Protein AF-A0A0H5Q2N1-F1 (afdb_monomer_lite)

pLDDT: mean 84.72, std 14.37, range [30.66, 96.88]

Structure (mmCIF, N/CA/C/O backbone):
data_AF-A0A0H5Q2N1-F1
#
_entry.id   AF-A0A0H5Q2N1-F1
#
loop_
_atom_site.group_PDB
_atom_site.id
_atom_site.type_symbol
_atom_site.label_atom_id
_atom_site.label_alt_id
_atom_site.label_comp_id
_atom_site.label_asym_id
_atom_site.label_entity_id
_atom_site.label_seq_id
_atom_site.pdbx_PDB_ins_code
_atom_site.Cartn_x
_atom_site.Cartn_y
_atom_site.Cartn_z
_atom_site.occupancy
_atom_site.B_iso_or_equiv
_atom_site.auth_seq_id
_atom_site.auth_comp_id
_atom_site.auth_asym_id
_atom_site.auth_atom_id
_atom_site.pdbx_PDB_model_num
ATOM 1 N N . MET A 1 1 ? 3.815 -23.050 9.221 1.00 37.47 1 MET A N 1
ATOM 2 C CA . MET A 1 1 ? 3.534 -21.623 9.466 1.00 37.47 1 MET A CA 1
ATOM 3 C C . MET A 1 1 ? 2.837 -21.105 8.228 1.00 37.47 1 MET A C 1
ATOM 5 O O . MET A 1 1 ? 3.449 -21.146 7.170 1.00 37.47 1 MET A O 1
ATOM 9 N N . ALA A 1 2 ? 1.553 -20.760 8.312 1.00 30.66 2 ALA A N 1
ATOM 10 C CA . ALA A 1 2 ? 0.895 -20.086 7.201 1.00 30.66 2 ALA A CA 1
ATOM 11 C C . ALA A 1 2 ? 1.467 -18.669 7.162 1.00 30.66 2 ALA A C 1
ATOM 13 O O . ALA A 1 2 ? 1.279 -17.907 8.106 1.00 30.66 2 ALA A O 1
ATOM 14 N N . VAL A 1 3 ? 2.239 -18.358 6.124 1.00 46.25 3 VAL A N 1
ATOM 15 C CA . VAL A 1 3 ? 2.430 -16.964 5.734 1.00 46.25 3 VAL A CA 1
ATOM 16 C C . VAL A 1 3 ? 1.021 -16.512 5.377 1.00 46.25 3 VAL A C 1
ATOM 18 O O . VAL A 1 3 ? 0.396 -17.126 4.510 1.00 46.25 3 VAL A O 1
ATOM 21 N N . SER A 1 4 ? 0.452 -15.581 6.137 1.00 47.22 4 SER A N 1
ATOM 22 C CA . SER A 1 4 ? -0.820 -14.965 5.779 1.00 47.22 4 SER A CA 1
ATOM 23 C C . SER A 1 4 ? -0.587 -14.324 4.418 1.00 47.22 4 SER A C 1
ATOM 25 O O . SER A 1 4 ? 0.076 -13.296 4.331 1.00 47.22 4 SER A O 1
ATOM 27 N N . ASN A 1 5 ? -0.993 -15.005 3.348 1.00 45.81 5 ASN A N 1
ATOM 28 C CA . ASN A 1 5 ? -0.894 -14.478 2.000 1.00 45.81 5 ASN A CA 1
ATOM 29 C C . ASN A 1 5 ? -1.916 -13.351 1.925 1.00 45.81 5 ASN A C 1
ATOM 31 O O . ASN A 1 5 ? -3.042 -13.599 1.506 1.00 45.81 5 ASN A O 1
ATOM 35 N N . THR A 1 6 ? -1.550 -12.153 2.377 1.00 56.78 6 THR A N 1
ATOM 36 C CA . THR A 1 6 ? -2.289 -10.950 2.019 1.00 56.78 6 THR A CA 1
ATOM 37 C C . THR A 1 6 ? -2.240 -10.900 0.504 1.00 56.78 6 THR A C 1
ATOM 39 O O . THR A 1 6 ? -1.183 -10.669 -0.089 1.00 56.78 6 THR A O 1
ATOM 42 N N . ASN A 1 7 ? -3.346 -11.259 -0.137 1.00 77.56 7 ASN A N 1
ATOM 43 C CA . ASN A 1 7 ? -3.430 -11.182 -1.582 1.00 77.56 7 ASN A CA 1
ATOM 44 C C . ASN A 1 7 ? -3.367 -9.694 -1.931 1.00 77.56 7 ASN A C 1
ATOM 46 O O . ASN A 1 7 ? -4.006 -8.886 -1.267 1.00 77.56 7 ASN A O 1
ATOM 50 N N . LEU A 1 8 ? -2.593 -9.310 -2.944 1.00 83.31 8 LEU A N 1
ATOM 51 C CA . LEU A 1 8 ? -2.428 -7.907 -3.330 1.00 83.31 8 LEU A CA 1
ATOM 52 C C . LEU A 1 8 ? -3.782 -7.191 -3.517 1.00 83.31 8 LEU A C 1
ATOM 54 O O . LEU A 1 8 ? -3.934 -6.030 -3.155 1.00 83.31 8 LEU A O 1
ATOM 58 N N . LEU A 1 9 ? -4.791 -7.918 -4.003 1.00 87.38 9 LEU A N 1
ATOM 59 C CA . LEU A 1 9 ? -6.157 -7.415 -4.159 1.00 87.38 9 LEU A CA 1
ATOM 60 C C . LEU A 1 9 ? -6.892 -7.158 -2.834 1.00 87.38 9 LEU A C 1
ATOM 62 O O . LEU A 1 9 ? -7.804 -6.341 -2.803 1.00 87.38 9 LEU A O 1
ATOM 66 N N . GLU A 1 10 ? -6.514 -7.822 -1.742 1.00 86.94 10 GLU A N 1
ATOM 67 C CA . GLU A 1 10 ? -7.078 -7.575 -0.407 1.00 86.94 10 GLU A CA 1
ATOM 68 C C . GLU A 1 10 ? -6.603 -6.247 0.188 1.00 86.94 10 GLU A C 1
ATOM 70 O O . GLU A 1 10 ? -7.155 -5.812 1.195 1.00 86.94 10 GLU A O 1
ATOM 75 N N . LEU A 1 11 ? -5.592 -5.602 -0.406 1.00 89.25 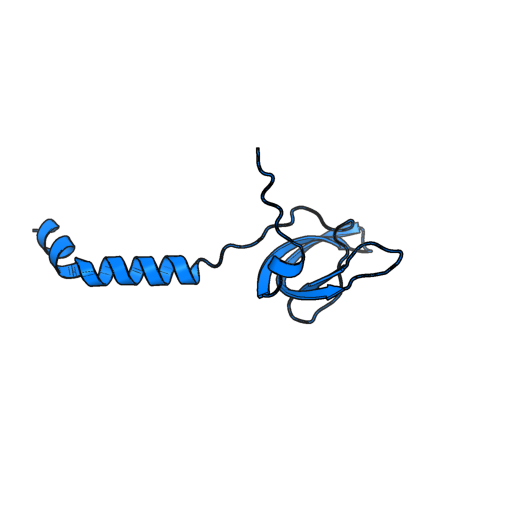11 LEU A N 1
ATOM 76 C CA . LEU A 1 11 ? -5.137 -4.281 0.021 1.00 89.25 11 LEU A CA 1
ATOM 77 C C . LEU A 1 11 ? -6.022 -3.144 -0.498 1.00 89.25 11 LEU A C 1
ATOM 79 O O . LEU A 1 11 ? -5.962 -2.051 0.056 1.00 89.25 11 LEU A O 1
ATOM 83 N N . LEU A 1 12 ? -6.844 -3.387 -1.524 1.00 91.75 12 LEU A N 1
ATOM 84 C CA . LEU A 1 12 ? -7.755 -2.376 -2.061 1.00 91.75 12 LEU A CA 1
ATOM 85 C C . LEU A 1 12 ? -8.712 -1.874 -0.971 1.00 91.75 12 LEU A C 1
ATOM 87 O O . LEU A 1 12 ? -9.342 -2.669 -0.271 1.00 91.75 12 LEU A O 1
ATOM 91 N N . GLY A 1 13 ? -8.813 -0.553 -0.838 1.00 90.38 13 GLY A N 1
ATOM 92 C CA . GLY A 1 13 ? -9.624 0.123 0.175 1.00 90.38 13 GLY A CA 1
ATOM 93 C C . GLY A 1 13 ? -9.029 0.098 1.586 1.00 90.38 13 GLY A C 1
ATOM 94 O O . GLY A 1 13 ? -9.687 0.528 2.530 1.00 90.38 13 GLY A O 1
ATOM 95 N N . LYS A 1 14 ? -7.812 -0.429 1.777 1.00 90.69 14 LYS A N 1
ATOM 96 C CA . LYS A 1 14 ? -7.118 -0.345 3.066 1.00 90.69 14 LYS A CA 1
ATOM 97 C C . LYS A 1 14 ? -6.306 0.937 3.148 1.00 90.69 14 LYS A C 1
ATOM 99 O O . LYS A 1 14 ? -5.657 1.332 2.180 1.00 90.69 14 LYS A O 1
ATOM 104 N N . GLN A 1 15 ? -6.269 1.513 4.345 1.00 93.25 15 GLN A N 1
ATOM 105 C CA . GLN A 1 15 ? -5.306 2.548 4.677 1.00 93.25 15 GLN A CA 1
ATOM 106 C C . GLN A 1 15 ? -3.911 1.917 4.771 1.00 93.25 15 GLN A C 1
ATOM 108 O O . GLN A 1 15 ? -3.722 0.895 5.437 1.00 93.25 15 GLN A O 1
ATOM 113 N N . VAL A 1 16 ? -2.931 2.504 4.094 1.00 93.56 16 VAL A N 1
ATOM 114 C CA . VAL A 1 16 ? -1.549 2.016 4.068 1.00 93.56 16 VAL A CA 1
ATOM 115 C C . VAL A 1 16 ? -0.575 3.160 4.304 1.00 93.56 16 VAL A C 1
ATOM 117 O O . VAL A 1 16 ? -0.880 4.309 3.993 1.00 93.56 16 VAL A O 1
ATOM 120 N N . SER A 1 17 ? 0.610 2.840 4.813 1.00 94.88 17 SER A N 1
ATOM 121 C CA . SER A 1 17 ? 1.748 3.753 4.867 1.00 94.88 17 SER A CA 1
ATOM 122 C C . SER A 1 17 ? 3.005 3.090 4.317 1.00 94.88 17 SER A C 1
ATOM 124 O O . SER A 1 17 ? 3.177 1.873 4.412 1.00 94.88 17 SER A O 1
ATOM 126 N N . PHE A 1 18 ? 3.866 3.881 3.685 1.00 96.25 18 PHE A N 1
ATOM 127 C CA . PHE A 1 18 ? 5.108 3.406 3.084 1.00 96.25 18 PHE A CA 1
ATOM 128 C C . PHE A 1 18 ? 6.114 4.541 2.885 1.00 96.25 18 PHE A C 1
ATOM 130 O O . PHE A 1 18 ? 5.755 5.715 2.774 1.00 96.25 18 PHE A O 1
ATOM 137 N N . SER A 1 19 ? 7.383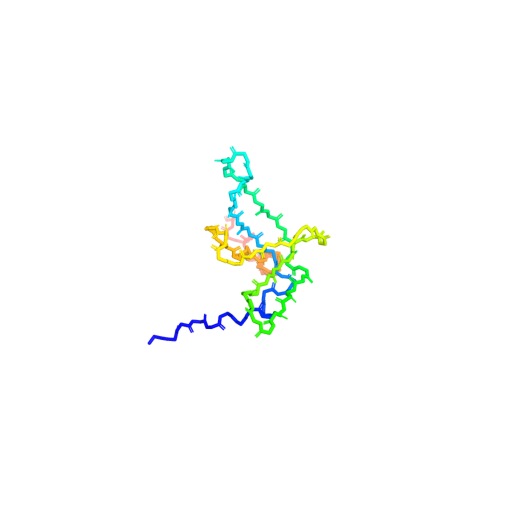 4.160 2.788 1.00 96.88 19 SER A N 1
ATOM 138 C CA . SER A 1 19 ? 8.506 5.044 2.488 1.00 96.88 19 SER A CA 1
ATOM 139 C C . SER A 1 19 ? 8.966 4.845 1.044 1.00 96.88 19 SER A C 1
ATOM 141 O O . SER A 1 19 ? 9.050 3.710 0.579 1.00 96.88 19 SER A O 1
ATOM 143 N N . TRP A 1 20 ? 9.327 5.915 0.338 1.00 95.06 20 TRP A N 1
ATOM 144 C CA . TRP A 1 20 ? 9.871 5.851 -1.026 1.00 95.06 20 TRP A CA 1
ATOM 145 C C . TRP A 1 20 ? 11.027 6.836 -1.213 1.00 95.06 20 TRP A C 1
ATOM 147 O O . TRP A 1 20 ? 11.124 7.846 -0.515 1.00 95.06 20 TRP A O 1
ATOM 157 N N . LEU A 1 21 ? 11.945 6.520 -2.129 1.00 95.44 21 LEU A N 1
ATOM 158 C CA . LEU A 1 21 ? 13.105 7.362 -2.421 1.00 95.44 21 LEU A CA 1
ATOM 159 C C . LEU A 1 21 ? 12.775 8.333 -3.557 1.00 95.44 21 LEU A C 1
ATOM 161 O O . LEU A 1 21 ? 12.539 7.916 -4.689 1.00 95.44 21 LEU A O 1
ATOM 165 N N . GLY A 1 22 ? 12.789 9.630 -3.263 1.00 91.31 22 GLY A N 1
ATOM 166 C CA . GLY A 1 22 ? 12.630 10.668 -4.269 1.00 91.31 22 GLY A CA 1
ATOM 167 C C . GLY A 1 22 ? 13.814 10.744 -5.225 1.00 91.31 22 GLY A C 1
ATOM 168 O O . GLY A 1 22 ? 14.934 10.335 -4.916 1.00 91.31 22 GLY A O 1
ATOM 169 N N . ALA A 1 23 ? 13.581 11.330 -6.400 1.00 90.50 23 ALA A N 1
ATOM 170 C CA . ALA A 1 23 ? 14.627 11.556 -7.401 1.00 90.50 23 ALA A CA 1
ATOM 171 C C . ALA A 1 23 ? 15.757 12.484 -6.904 1.00 90.50 23 ALA A C 1
ATOM 173 O O . ALA A 1 23 ? 16.846 12.505 -7.476 1.00 90.50 23 ALA A O 1
ATOM 174 N N . ASP A 1 24 ? 15.507 13.247 -5.841 1.00 94.06 24 ASP A N 1
ATOM 175 C CA . ASP A 1 24 ? 16.482 14.076 -5.135 1.00 94.06 24 ASP A CA 1
ATOM 176 C C . ASP A 1 24 ? 17.333 13.292 -4.113 1.00 94.06 24 ASP A C 1
ATOM 178 O O . ASP A 1 24 ? 18.239 13.857 -3.499 1.00 94.06 24 ASP A O 1
ATOM 182 N N . GLY A 1 25 ? 17.076 11.990 -3.954 1.00 93.12 25 GLY A N 1
ATOM 183 C CA . GLY A 1 25 ? 17.755 11.112 -3.006 1.00 93.12 25 GLY A CA 1
ATOM 184 C C . GLY A 1 25 ? 17.228 11.216 -1.574 1.00 93.12 25 GLY A C 1
ATOM 185 O O . GLY A 1 25 ? 17.846 10.653 -0.669 1.00 93.12 25 GLY A O 1
ATOM 186 N N . VAL A 1 26 ? 16.117 11.923 -1.348 1.00 95.75 26 VAL A N 1
ATOM 187 C CA . VAL A 1 26 ? 15.478 12.041 -0.034 1.00 95.75 26 VAL A CA 1
ATOM 188 C C . VAL A 1 26 ? 14.402 10.971 0.115 1.00 95.75 26 VAL A C 1
ATOM 190 O O . VAL A 1 26 ? 13.624 10.716 -0.799 1.00 95.75 26 VAL A O 1
ATOM 193 N N . THR A 1 27 ? 14.348 10.325 1.279 1.00 96.06 27 THR A N 1
ATOM 194 C CA . THR A 1 27 ? 13.266 9.390 1.604 1.00 96.06 27 THR A CA 1
ATOM 195 C C . THR A 1 27 ? 12.039 10.153 2.088 1.00 96.06 27 THR A C 1
ATOM 197 O O . THR A 1 27 ? 12.110 10.906 3.062 1.00 96.06 27 THR A O 1
ATOM 200 N N . TYR A 1 28 ? 10.911 9.917 1.431 1.00 95.00 28 TYR A N 1
ATOM 201 C CA . TYR A 1 28 ? 9.607 10.459 1.782 1.00 95.00 28 TYR A CA 1
ATOM 202 C C . TYR A 1 28 ? 8.731 9.378 2.393 1.00 95.00 28 TYR A C 1
ATOM 204 O O . TYR A 1 28 ? 8.874 8.204 2.067 1.00 95.00 28 TYR A O 1
ATOM 212 N N . ASN A 1 29 ? 7.818 9.796 3.266 1.00 96.06 29 ASN A N 1
ATOM 213 C CA . ASN A 1 29 ? 6.776 8.939 3.815 1.00 96.06 29 ASN A CA 1
ATOM 214 C C . ASN A 1 29 ? 5.442 9.340 3.190 1.00 96.06 29 ASN A C 1
ATOM 216 O O . ASN A 1 29 ? 5.114 10.528 3.146 1.00 96.06 29 ASN A O 1
ATOM 220 N N . SER A 1 30 ? 4.686 8.345 2.750 1.00 94.94 30 SER A N 1
ATOM 221 C CA . SER A 1 30 ? 3.351 8.498 2.190 1.00 94.94 30 SER A CA 1
ATOM 222 C C . SER A 1 30 ? 2.374 7.610 2.947 1.00 94.94 30 SER A C 1
ATOM 224 O O . SER A 1 30 ? 2.705 6.500 3.359 1.00 94.94 30 SER A O 1
ATOM 226 N N . GLU A 1 31 ? 1.163 8.117 3.133 1.00 94.88 31 GLU A N 1
ATOM 227 C CA . GLU A 1 31 ? 0.048 7.419 3.759 1.00 94.88 31 GLU A CA 1
ATOM 228 C C . GLU A 1 31 ? -1.218 7.762 2.975 1.00 94.88 31 GLU A C 1
ATOM 230 O O . GLU A 1 31 ? -1.377 8.912 2.568 1.00 94.88 31 GLU A O 1
ATOM 235 N N . GLY A 1 32 ? -2.086 6.779 2.751 1.00 94.31 32 GLY A N 1
ATOM 236 C CA . GLY A 1 32 ? -3.326 6.967 1.997 1.00 94.31 32 GLY A CA 1
ATOM 237 C C . GLY A 1 32 ? -4.129 5.674 1.860 1.00 94.31 32 GLY A C 1
ATOM 238 O O . GLY A 1 32 ? -3.669 4.599 2.258 1.00 94.31 32 GLY A O 1
ATOM 239 N N . GLU A 1 33 ? -5.336 5.768 1.307 1.00 95.19 33 GLU A N 1
ATOM 240 C CA . GLU A 1 33 ? -6.141 4.598 0.960 1.00 95.19 33 GLU A CA 1
ATOM 241 C C . GLU A 1 33 ? -5.633 4.007 -0.356 1.00 95.19 33 GLU A C 1
ATOM 243 O O . GLU A 1 33 ? -5.523 4.711 -1.360 1.00 95.19 33 GLU A O 1
ATOM 248 N N . LEU A 1 34 ? -5.338 2.705 -0.390 1.00 94.56 34 LEU A N 1
ATOM 249 C CA . LEU A 1 34 ? -4.930 2.040 -1.625 1.00 94.56 34 LEU A CA 1
ATOM 250 C C . LEU A 1 34 ? -6.139 1.889 -2.557 1.00 94.56 34 LEU A C 1
ATOM 252 O O . LEU A 1 34 ? -6.992 1.019 -2.376 1.00 94.56 34 LEU A O 1
ATOM 256 N N . THR A 1 35 ? -6.189 2.733 -3.583 1.00 95.69 35 THR A N 1
ATOM 257 C CA . THR A 1 35 ? -7.346 2.877 -4.484 1.00 95.69 35 THR A CA 1
ATOM 258 C C . THR A 1 35 ? -7.212 2.049 -5.756 1.00 95.69 35 THR A C 1
ATOM 260 O O . THR A 1 35 ? -8.216 1.668 -6.356 1.00 95.69 35 THR A O 1
ATOM 263 N N . SER A 1 36 ? -5.982 1.755 -6.187 1.00 94.44 36 SER A N 1
ATOM 264 C CA . SER A 1 36 ? -5.719 1.059 -7.449 1.00 94.44 36 SER A CA 1
ATOM 265 C C . SER A 1 36 ? -4.546 0.094 -7.346 1.00 94.44 36 SER A C 1
ATOM 267 O O . SER A 1 36 ? -3.558 0.376 -6.674 1.00 94.44 36 SER A O 1
ATOM 269 N N . VAL A 1 37 ? -4.644 -1.018 -8.080 1.00 93.44 37 VAL A N 1
ATOM 270 C CA . VAL A 1 37 ? -3.555 -1.973 -8.327 1.00 93.44 37 VAL A CA 1
ATOM 271 C C . VAL A 1 37 ? -3.458 -2.211 -9.830 1.00 93.44 37 VAL A C 1
ATOM 273 O O . VAL A 1 37 ? -4.456 -2.544 -10.472 1.00 93.44 37 VAL A O 1
ATOM 276 N N . VAL A 1 38 ? -2.257 -2.082 -10.390 1.00 92.50 38 VAL A N 1
ATOM 277 C CA . VAL A 1 38 ? -1.979 -2.300 -11.812 1.00 92.50 38 VAL A CA 1
ATOM 278 C C . VAL A 1 38 ? -1.130 -3.553 -11.979 1.00 92.50 38 VAL A C 1
ATOM 280 O O . VAL A 1 38 ? -0.040 -3.671 -11.417 1.00 92.50 38 VAL A O 1
ATOM 283 N N . PHE A 1 39 ? -1.631 -4.490 -12.785 1.00 90.88 39 PHE A N 1
ATOM 284 C CA . PHE A 1 39 ? -0.908 -5.700 -13.162 1.00 90.88 39 PHE A CA 1
ATOM 285 C C . PHE A 1 39 ? -0.324 -5.546 -14.559 1.00 90.88 39 PHE A C 1
ATOM 287 O O . PHE A 1 39 ? -1.052 -5.412 -15.545 1.00 90.88 39 PHE A O 1
ATOM 294 N N . HIS A 1 40 ? 0.996 -5.641 -14.647 1.00 88.38 40 HIS A N 1
ATOM 295 C CA . HIS A 1 40 ? 1.716 -5.646 -15.912 1.00 88.38 40 HIS A CA 1
ATOM 296 C C . HIS A 1 40 ? 2.039 -7.082 -16.334 1.00 88.38 40 HIS A C 1
ATOM 298 O O . HIS A 1 40 ? 2.368 -7.927 -15.508 1.00 88.38 40 HIS A O 1
ATOM 304 N N . LEU A 1 41 ? 1.987 -7.378 -17.637 1.00 89.38 41 LEU A N 1
ATOM 305 C CA . LEU A 1 41 ? 2.291 -8.726 -18.152 1.00 89.38 41 LEU A CA 1
ATOM 306 C C . LEU A 1 41 ? 3.783 -9.093 -18.055 1.00 89.38 41 LEU A C 1
ATOM 308 O O . LEU A 1 41 ? 4.136 -10.272 -18.081 1.00 89.38 41 LEU A O 1
ATOM 312 N N . HIS A 1 42 ? 4.654 -8.084 -17.990 1.00 90.81 42 HIS A N 1
ATOM 313 C CA . HIS A 1 42 ? 6.110 -8.237 -18.080 1.00 90.81 42 HIS A CA 1
ATOM 314 C C . HIS A 1 42 ? 6.884 -7.376 -17.068 1.00 90.81 42 HIS A C 1
ATOM 316 O O . HIS A 1 42 ? 8.101 -7.265 -17.184 1.00 90.81 42 HIS A O 1
ATOM 322 N N . ALA A 1 43 ? 6.200 -6.759 -16.104 1.00 86.69 43 ALA A N 1
ATOM 323 C CA . ALA A 1 43 ? 6.803 -5.902 -15.084 1.00 86.69 43 ALA A CA 1
ATOM 324 C C . ALA A 1 43 ? 6.161 -6.163 -13.715 1.00 86.69 43 ALA A C 1
ATOM 326 O O . ALA A 1 43 ? 5.184 -6.912 -13.615 1.00 86.69 43 ALA A O 1
ATOM 327 N N . THR A 1 44 ? 6.734 -5.581 -12.663 1.00 88.94 44 THR A N 1
ATOM 328 C CA . THR A 1 44 ? 6.203 -5.710 -11.305 1.00 88.94 44 THR A CA 1
ATOM 329 C C . THR A 1 44 ? 4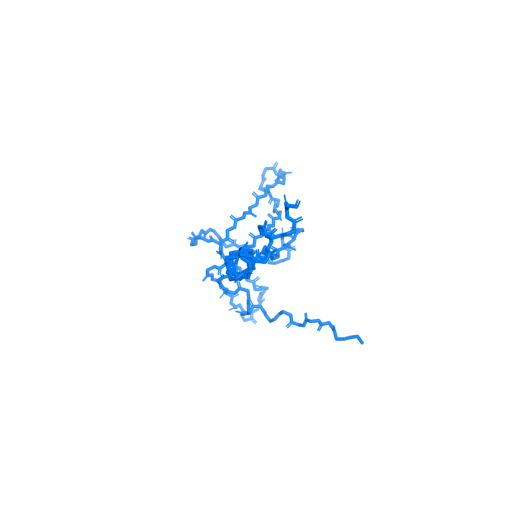.929 -4.899 -11.133 1.00 88.94 44 THR A C 1
ATOM 331 O O . THR A 1 44 ? 4.647 -3.990 -11.907 1.00 88.94 44 THR A O 1
ATOM 334 N N . SER A 1 45 ? 4.086 -5.321 -10.192 1.00 91.56 45 SER A N 1
ATOM 335 C CA . SER A 1 45 ? 2.803 -4.658 -9.962 1.00 91.56 45 SER A CA 1
ATOM 336 C C . SER A 1 45 ? 3.015 -3.300 -9.305 1.00 91.56 45 SER A C 1
ATOM 338 O O . SER A 1 45 ? 3.940 -3.123 -8.512 1.00 91.56 45 SER A O 1
ATOM 340 N N . GLU A 1 46 ? 2.122 -2.373 -9.611 1.00 94.75 46 GLU A N 1
ATOM 341 C CA . GLU A 1 46 ? 2.121 -1.027 -9.046 1.00 94.75 46 GLU A CA 1
ATOM 342 C C . GLU A 1 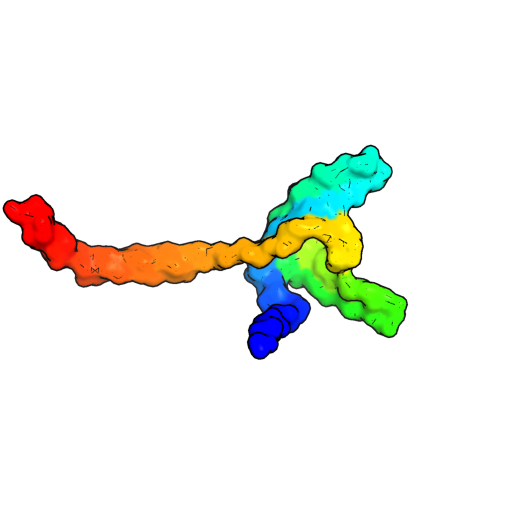46 ? 0.805 -0.779 -8.314 1.00 94.75 46 GLU A C 1
ATOM 344 O O . GLU A 1 46 ? -0.199 -1.457 -8.556 1.00 94.75 46 GLU A O 1
ATOM 349 N N . PHE A 1 47 ? 0.800 0.206 -7.428 1.00 95.06 47 PHE A N 1
ATOM 350 C CA . PHE A 1 47 ? -0.395 0.650 -6.726 1.00 95.06 47 PHE A CA 1
ATOM 351 C C . PHE A 1 47 ? -0.432 2.172 -6.626 1.00 95.06 47 PHE A C 1
ATOM 353 O O . PHE A 1 47 ? 0.599 2.827 -6.743 1.00 95.06 47 PHE A O 1
ATOM 360 N N . ALA A 1 48 ? -1.619 2.726 -6.403 1.00 96.25 48 ALA A N 1
ATOM 361 C CA . ALA A 1 48 ? -1.800 4.146 -6.121 1.00 96.25 48 ALA A CA 1
ATOM 362 C C . ALA A 1 48 ? -2.583 4.326 -4.821 1.00 96.25 48 ALA A C 1
ATOM 364 O O . ALA A 1 48 ? -3.457 3.514 -4.490 1.00 96.25 48 ALA A O 1
ATOM 365 N N . VAL A 1 49 ? -2.275 5.408 -4.109 1.00 95.88 49 VAL A N 1
ATOM 366 C CA . VAL A 1 49 ? -3.023 5.849 -2.930 1.00 95.88 49 VAL A CA 1
ATOM 367 C C . VAL A 1 49 ? -3.773 7.139 -3.228 1.00 95.88 49 VAL A C 1
ATOM 369 O O . VAL A 1 49 ? -3.246 7.983 -3.946 1.00 95.88 49 VAL A O 1
ATOM 372 N N . ASP A 1 50 ? -4.998 7.271 -2.716 1.00 94.31 50 ASP A N 1
ATOM 373 C CA . ASP A 1 50 ? -5.835 8.479 -2.837 1.00 94.31 50 ASP A CA 1
ATOM 374 C C . ASP A 1 50 ? -5.950 9.043 -4.276 1.00 94.31 50 ASP A C 1
ATOM 376 O O . ASP A 1 50 ? -5.940 10.255 -4.481 1.00 94.31 50 ASP A O 1
ATOM 380 N N . GLU A 1 51 ? -6.025 8.166 -5.290 1.00 88.75 51 GLU A N 1
ATOM 381 C CA . GLU A 1 51 ? -6.023 8.522 -6.726 1.00 88.75 51 GLU A CA 1
ATOM 382 C C . GLU A 1 51 ? -4.780 9.313 -7.203 1.00 88.75 51 GLU A C 1
ATOM 384 O O . GLU A 1 51 ? -4.822 10.007 -8.221 1.00 88.75 51 GLU A O 1
ATOM 389 N N . GLY A 1 52 ? -3.669 9.212 -6.470 1.00 90.19 52 GLY A N 1
ATOM 390 C CA . GLY A 1 52 ? -2.402 9.876 -6.763 1.00 90.19 52 GLY A CA 1
ATOM 391 C C . GLY A 1 52 ? -1.489 9.120 -7.734 1.00 90.19 52 GLY A C 1
ATOM 392 O O . GLY A 1 52 ? -1.931 8.365 -8.602 1.00 90.19 52 GLY A O 1
ATOM 393 N N . ASP A 1 53 ? -0.183 9.352 -7.577 1.00 92.19 53 ASP A N 1
ATOM 394 C CA . ASP A 1 53 ? 0.860 8.714 -8.381 1.00 92.19 53 ASP A CA 1
ATOM 395 C C . ASP A 1 53 ? 0.962 7.202 -8.111 1.00 92.19 53 ASP A C 1
ATOM 397 O O . ASP A 1 53 ? 0.566 6.698 -7.054 1.00 92.19 53 ASP A O 1
ATOM 401 N N . TYR A 1 54 ? 1.518 6.480 -9.087 1.00 94.19 54 TYR A N 1
ATOM 402 C CA . TYR A 1 54 ? 1.755 5.043 -8.990 1.00 94.19 54 TYR A CA 1
ATOM 403 C C . TYR A 1 54 ? 3.129 4.742 -8.395 1.00 94.19 54 TYR A C 1
ATOM 405 O O . TYR A 1 54 ? 4.132 5.341 -8.783 1.00 94.19 54 TYR A O 1
ATOM 413 N N . PHE A 1 55 ? 3.163 3.762 -7.496 1.00 94.38 55 PHE A N 1
ATOM 414 C CA . PHE A 1 55 ? 4.364 3.282 -6.826 1.00 94.38 55 PHE A CA 1
ATOM 415 C C . PHE A 1 55 ? 4.550 1.786 -7.075 1.00 94.38 55 PHE A C 1
ATOM 417 O O . PHE A 1 55 ? 3.601 1.002 -6.974 1.00 94.38 55 PHE A O 1
ATOM 424 N N . SER A 1 56 ? 5.785 1.378 -7.370 1.00 92.75 56 SER A N 1
ATOM 425 C CA . SER A 1 56 ? 6.155 -0.034 -7.454 1.00 92.75 56 SER A CA 1
ATOM 426 C C . SER A 1 56 ? 6.458 -0.599 -6.068 1.00 92.75 56 SER A C 1
ATOM 428 O O . SER A 1 56 ? 7.155 0.027 -5.269 1.00 92.75 56 SER A O 1
ATOM 430 N N . PHE A 1 57 ? 5.996 -1.822 -5.791 1.00 89.25 57 PHE A N 1
ATOM 431 C CA . PHE A 1 57 ? 6.297 -2.509 -4.527 1.00 89.25 57 PHE A CA 1
ATOM 432 C C . PHE A 1 57 ? 7.796 -2.768 -4.314 1.00 89.25 57 PHE A C 1
ATOM 434 O O . PHE A 1 57 ? 8.223 -2.910 -3.171 1.00 89.25 57 PHE A O 1
ATOM 441 N N . ASP A 1 58 ? 8.589 -2.808 -5.387 1.00 90.50 58 ASP A N 1
ATOM 442 C CA . ASP A 1 58 ? 10.040 -3.015 -5.307 1.00 90.50 58 ASP A CA 1
ATOM 443 C C . ASP A 1 58 ? 10.809 -1.737 -4.932 1.00 90.50 58 ASP A C 1
ATOM 445 O O . ASP A 1 58 ? 11.963 -1.809 -4.508 1.00 90.50 58 ASP A O 1
ATOM 449 N N . GLU A 1 59 ? 10.191 -0.566 -5.107 1.00 90.56 59 GLU A N 1
ATOM 450 C CA . GLU A 1 59 ? 10.826 0.750 -4.928 1.00 90.56 59 GLU A CA 1
ATOM 451 C C . GLU A 1 59 ? 10.461 1.414 -3.595 1.00 90.56 59 GLU A C 1
ATOM 453 O O . GLU A 1 59 ? 11.019 2.453 -3.229 1.00 90.56 59 GLU A O 1
ATOM 458 N N . ILE A 1 60 ? 9.544 0.800 -2.849 1.00 94.38 60 ILE A N 1
ATOM 459 C CA . ILE A 1 60 ? 9.115 1.263 -1.535 1.00 94.38 60 ILE A CA 1
ATOM 460 C C . ILE A 1 60 ? 9.748 0.433 -0.416 1.00 94.38 60 ILE A C 1
ATOM 462 O O . ILE A 1 60 ? 10.199 -0.697 -0.592 1.00 94.38 60 ILE A O 1
ATOM 466 N N . SER A 1 61 ? 9.746 0.994 0.784 1.00 94.38 61 SER A N 1
ATOM 467 C CA . SER A 1 61 ? 10.173 0.322 2.009 1.00 94.38 61 SER A CA 1
ATOM 468 C C . SER A 1 61 ? 9.205 0.619 3.150 1.00 94.38 61 SER A C 1
ATOM 470 O O . SER A 1 61 ? 8.335 1.478 3.034 1.00 94.38 61 SER A O 1
ATOM 472 N N . GLU A 1 62 ? 9.327 -0.137 4.244 1.00 94.69 62 GLU A N 1
ATOM 473 C CA . GLU A 1 62 ? 8.527 0.054 5.466 1.00 94.69 62 GLU A CA 1
ATOM 474 C C . GLU A 1 62 ? 7.002 0.001 5.254 1.00 94.69 62 GLU A C 1
ATOM 476 O O . GLU A 1 62 ? 6.252 0.570 6.044 1.00 94.69 62 GLU A O 1
ATOM 481 N N . PHE A 1 63 ? 6.544 -0.715 4.219 1.00 93.00 63 PHE A N 1
ATOM 482 C CA . PHE A 1 63 ? 5.123 -0.851 3.905 1.00 93.00 63 PHE A CA 1
ATOM 483 C C . PHE A 1 63 ? 4.339 -1.449 5.077 1.00 93.00 63 PHE A C 1
ATOM 485 O O . PHE A 1 63 ? 4.657 -2.537 5.572 1.00 93.00 63 PHE A O 1
ATOM 492 N N . GLN A 1 64 ? 3.282 -0.758 5.486 1.00 92.00 64 GLN A N 1
ATOM 493 C CA . GLN A 1 64 ? 2.389 -1.162 6.560 1.00 92.00 64 GLN A CA 1
ATOM 494 C C . GLN A 1 64 ? 0.939 -0.958 6.139 1.00 92.00 64 GLN A C 1
ATOM 496 O O . GLN A 1 64 ? 0.565 0.074 5.590 1.00 92.00 64 GLN A O 1
ATOM 501 N N . VAL A 1 65 ? 0.105 -1.947 6.446 1.00 91.50 65 VAL A N 1
ATOM 502 C CA . VAL A 1 65 ? -1.346 -1.770 6.448 1.00 91.50 65 VAL A CA 1
ATOM 503 C C . VAL A 1 65 ? -1.713 -1.143 7.783 1.00 91.50 65 VAL A C 1
ATOM 505 O O . VAL A 1 65 ? -1.410 -1.706 8.836 1.00 91.50 65 VAL A O 1
ATOM 508 N N . LEU A 1 66 ? -2.355 0.016 7.740 1.00 90.00 66 LEU A N 1
ATOM 509 C CA . LEU A 1 66 ? -2.877 0.668 8.925 1.00 90.00 66 LEU A CA 1
ATOM 510 C C . LEU A 1 66 ? -4.226 0.023 9.241 1.00 90.00 66 LEU A C 1
ATOM 512 O O . LEU A 1 66 ? -5.170 0.105 8.456 1.00 90.00 66 LEU A O 1
ATOM 516 N N . ASP A 1 67 ? -4.296 -0.689 10.366 1.00 75.50 67 ASP A N 1
ATOM 517 C CA . ASP A 1 67 ? -5.550 -1.290 10.816 1.00 75.50 67 ASP A CA 1
ATOM 518 C C . ASP A 1 67 ? -6.621 -0.205 10.961 1.00 75.50 67 ASP A C 1
ATOM 520 O O . ASP A 1 67 ? -6.400 0.824 11.609 1.00 75.50 67 ASP A O 1
ATOM 524 N N . ASP A 1 68 ? -7.799 -0.470 10.395 1.00 64.75 68 ASP A N 1
ATOM 525 C CA . ASP A 1 68 ? -8.980 0.362 10.585 1.00 64.75 68 ASP A CA 1
ATOM 526 C C . ASP A 1 68 ? -9.449 0.238 12.041 1.00 64.75 68 ASP A C 1
ATOM 528 O O . ASP A 1 68 ? -10.292 -0.587 12.411 1.00 64.75 68 ASP A O 1
ATOM 532 N N . ARG A 1 69 ? -8.860 1.068 12.905 1.00 58.94 69 ARG A N 1
ATOM 533 C CA . ARG A 1 69 ? -9.251 1.172 14.310 1.00 58.94 69 ARG A CA 1
ATOM 534 C C . ARG A 1 69 ? -10.697 1.638 14.464 1.00 58.94 69 ARG A C 1
ATOM 536 O O . ARG A 1 69 ? -11.227 1.475 15.554 1.00 58.94 69 ARG A O 1
ATOM 543 N N . SER A 1 70 ? -11.363 2.152 13.421 1.00 58.66 70 SER A N 1
ATOM 544 C CA . SER A 1 70 ? -12.743 2.636 13.539 1.00 58.66 70 SER A CA 1
ATOM 545 C C . SER A 1 70 ? -13.729 1.516 13.882 1.00 58.66 70 SER A C 1
ATOM 547 O O . SER A 1 70 ? -14.621 1.722 14.704 1.00 58.66 70 SER A O 1
ATOM 549 N N . ILE A 1 71 ? -13.538 0.305 13.343 1.00 60.66 71 ILE A N 1
ATOM 550 C CA . ILE A 1 71 ? -14.403 -0.850 13.637 1.00 60.66 71 ILE A CA 1
ATOM 551 C C . ILE A 1 71 ? -14.181 -1.331 15.075 1.00 60.66 71 ILE A C 1
ATOM 553 O O . ILE A 1 71 ? -15.136 -1.655 15.785 1.00 60.66 71 ILE A O 1
ATOM 557 N N . VAL A 1 72 ? -12.921 -1.356 15.517 1.00 61.56 72 VAL A N 1
ATOM 558 C CA . VAL A 1 72 ? -12.551 -1.760 16.880 1.00 61.56 72 VAL A CA 1
ATOM 559 C C . VAL A 1 72 ? -13.048 -0.731 17.895 1.00 61.56 72 VAL A C 1
ATOM 561 O O . VAL A 1 72 ? -13.641 -1.117 18.900 1.00 61.56 72 VAL A O 1
ATOM 564 N N . ASP A 1 73 ? -12.896 0.561 17.609 1.00 64.50 73 ASP A N 1
ATOM 565 C CA . ASP A 1 73 ? -13.367 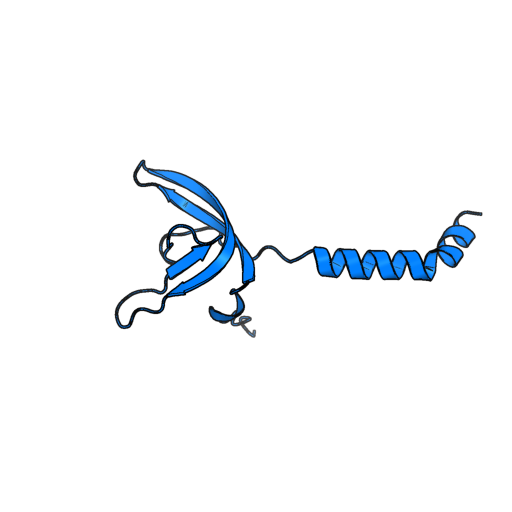1.653 18.462 1.00 64.50 73 ASP A CA 1
ATOM 566 C C . ASP A 1 73 ? -14.896 1.705 18.521 1.00 64.50 73 ASP A C 1
ATOM 568 O O . ASP A 1 73 ? -15.456 1.888 19.603 1.00 64.50 73 ASP A O 1
ATOM 572 N N . ALA A 1 74 ? -15.600 1.482 17.406 1.00 68.44 74 ALA A N 1
ATOM 573 C CA . ALA A 1 74 ? -17.061 1.415 17.390 1.00 68.44 74 ALA A CA 1
ATOM 574 C C . ALA A 1 74 ? -17.585 0.219 18.203 1.00 68.44 74 ALA A C 1
ATOM 576 O O . ALA A 1 74 ? -18.505 0.374 19.009 1.00 68.44 74 ALA A O 1
ATOM 577 N N . ALA A 1 75 ? -16.973 -0.960 18.048 1.00 72.00 75 ALA A N 1
ATOM 578 C CA . ALA A 1 75 ? -17.331 -2.154 18.812 1.00 72.00 75 ALA A CA 1
ATOM 579 C C . ALA A 1 75 ? -17.026 -1.993 20.311 1.00 72.00 75 ALA A C 1
ATOM 581 O O . ALA A 1 75 ? -17.851 -2.344 21.155 1.00 72.00 75 ALA A O 1
ATOM 582 N N . LEU A 1 76 ? -15.868 -1.423 20.652 1.00 74.62 76 LEU A N 1
ATOM 583 C CA . LEU A 1 76 ? -15.474 -1.161 22.033 1.00 74.62 76 LEU A CA 1
ATOM 584 C C . LEU A 1 76 ? -16.384 -0.112 22.686 1.00 74.62 76 LEU A C 1
ATOM 586 O O . LEU A 1 76 ? -16.831 -0.304 23.815 1.00 74.62 76 LEU A O 1
ATOM 590 N N . THR A 1 77 ? -16.723 0.958 21.964 1.00 76.50 77 THR A N 1
ATOM 591 C CA . THR A 1 77 ? -17.669 1.986 22.427 1.00 76.50 77 THR A CA 1
ATOM 592 C C . THR A 1 77 ? -19.060 1.393 22.659 1.00 76.50 77 THR A C 1
ATOM 594 O O . THR A 1 77 ? -19.688 1.699 23.674 1.00 76.50 77 THR A O 1
ATOM 597 N N . GLY A 1 78 ? -19.522 0.502 21.774 1.00 77.38 78 GLY A N 1
ATOM 598 C CA . GLY A 1 78 ? -20.754 -0.268 21.964 1.00 77.38 78 GLY A CA 1
ATOM 599 C C . GLY A 1 78 ? -20.732 -1.088 23.257 1.00 77.38 78 GLY A C 1
ATOM 600 O O . GLY A 1 78 ? -21.587 -0.902 24.117 1.00 77.38 78 GLY A O 1
ATOM 601 N N . LEU A 1 79 ? -19.689 -1.900 23.462 1.00 82.56 79 LEU A N 1
ATOM 602 C CA . LEU A 1 79 ? -19.535 -2.736 24.662 1.00 82.56 79 LEU A CA 1
ATOM 603 C C . LEU A 1 79 ? -19.455 -1.930 25.969 1.00 82.56 79 LEU A C 1
ATOM 605 O O . LEU A 1 79 ? -19.961 -2.378 27.001 1.00 82.56 79 LEU A O 1
ATOM 609 N N . ILE A 1 80 ? -18.808 -0.760 25.949 1.00 82.50 80 ILE A N 1
ATOM 610 C CA . ILE A 1 80 ? -18.730 0.141 27.109 1.00 82.50 80 ILE A CA 1
ATOM 611 C C . ILE A 1 80 ? -20.105 0.751 27.405 1.00 82.50 80 ILE A C 1
ATOM 613 O O . ILE A 1 80 ? -20.495 0.842 28.568 1.00 82.50 80 ILE A O 1
ATOM 617 N N . THR A 1 81 ? -20.845 1.149 26.367 1.00 80.56 81 THR A N 1
ATOM 618 C CA . THR A 1 81 ? -22.179 1.749 26.507 1.00 80.56 81 THR A CA 1
ATOM 619 C C . THR A 1 81 ? -23.187 0.732 27.037 1.00 80.56 81 THR A C 1
ATOM 621 O O . THR A 1 81 ? -23.908 1.030 27.986 1.00 80.56 81 THR A O 1
ATOM 624 N N . ASP A 1 82 ? -23.176 -0.491 26.504 1.00 87.81 82 ASP A N 1
ATOM 625 C CA . ASP A 1 82 ? -24.084 -1.566 26.918 1.00 87.81 82 ASP A CA 1
ATOM 626 C C . ASP A 1 82 ? -23.876 -1.981 28.385 1.00 87.81 82 ASP A C 1
ATOM 628 O O . ASP A 1 82 ? -24.810 -2.425 29.051 1.00 87.81 82 ASP A O 1
ATOM 632 N N . ASN A 1 83 ? -22.662 -1.803 28.918 1.00 88.06 83 ASN A N 1
ATOM 633 C CA . ASN A 1 83 ? -22.310 -2.152 30.298 1.00 88.06 83 ASN A CA 1
ATOM 634 C C . ASN A 1 83 ? -22.173 -0.937 31.232 1.00 88.06 83 ASN A C 1
ATOM 636 O O . ASN A 1 83 ? -21.688 -1.086 32.359 1.00 88.06 83 ASN A O 1
ATOM 640 N N . LYS A 1 84 ? -22.598 0.258 30.799 1.00 85.62 84 LYS A N 1
ATOM 641 C CA . LYS A 1 84 ? -22.459 1.519 31.549 1.00 85.62 84 LYS A CA 1
ATOM 642 C C . LYS A 1 84 ? -22.989 1.406 32.982 1.00 85.62 84 LYS A C 1
ATOM 644 O O . LYS A 1 84 ? -22.299 1.800 33.919 1.00 85.62 84 LYS A O 1
ATOM 649 N N . ASP A 1 85 ? -24.160 0.796 33.153 1.00 86.81 85 ASP A N 1
ATOM 650 C CA . ASP A 1 85 ? -24.817 0.637 34.456 1.00 86.81 85 ASP A CA 1
ATOM 651 C C . ASP A 1 85 ? -24.033 -0.281 35.408 1.00 86.81 85 ASP A C 1
ATOM 653 O O . ASP A 1 85 ? -23.958 -0.031 36.614 1.00 86.81 85 ASP A O 1
ATOM 657 N N . PHE A 1 86 ? -23.406 -1.332 34.872 1.00 87.56 86 PHE A N 1
ATOM 658 C CA . PHE A 1 86 ? -22.552 -2.232 35.646 1.00 87.56 86 PHE A CA 1
ATOM 659 C C . PHE A 1 86 ? -21.259 -1.530 36.084 1.00 87.56 86 PHE A C 1
ATOM 661 O O . PHE A 1 86 ? -20.878 -1.608 37.251 1.00 87.56 86 PHE A O 1
ATOM 668 N N . ILE A 1 87 ? -20.613 -0.798 35.173 1.00 86.31 87 ILE A N 1
ATOM 669 C CA . ILE 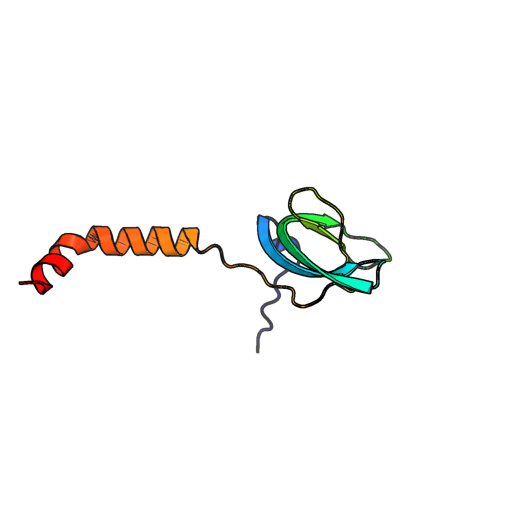A 1 87 ? -19.375 -0.049 35.445 1.00 86.31 87 ILE A CA 1
ATOM 670 C C . ILE A 1 87 ? -19.620 1.053 36.487 1.00 86.31 87 ILE A C 1
ATOM 672 O O . ILE A 1 87 ? -18.843 1.207 37.433 1.00 86.31 87 ILE A O 1
ATOM 676 N N . ASP A 1 88 ? -20.731 1.782 36.364 1.00 86.50 88 ASP A N 1
ATOM 677 C CA . ASP A 1 88 ? -21.118 2.825 37.317 1.00 86.50 88 ASP A CA 1
ATOM 678 C C . ASP A 1 88 ? -21.423 2.239 38.710 1.00 86.50 88 ASP A C 1
ATOM 680 O O . ASP A 1 88 ? -21.170 2.887 39.728 1.00 86.50 88 ASP A O 1
ATOM 684 N N . SER A 1 89 ? -21.908 0.993 38.780 1.00 90.06 89 SER A N 1
ATOM 685 C CA . SER A 1 89 ? -22.118 0.271 40.042 1.00 90.06 89 SER A CA 1
ATOM 686 C C . SER A 1 89 ? -20.819 -0.163 40.730 1.00 90.06 89 SER A C 1
ATOM 688 O O . SER A 1 89 ? -20.844 -0.374 41.940 1.00 90.06 89 SER A O 1
ATOM 690 N N . LEU A 1 90 ? -19.709 -0.311 40.000 1.00 85.69 90 LEU A N 1
ATOM 691 C CA . LEU A 1 90 ? -18.391 -0.631 40.571 1.00 85.69 90 LEU A CA 1
ATOM 692 C C . LEU A 1 90 ? -17.675 0.601 41.145 1.00 85.69 90 LEU A C 1
ATOM 694 O O . LEU A 1 90 ? -16.685 0.461 41.857 1.00 85.69 90 LEU A O 1
ATOM 698 N N . SER A 1 91 ? -18.162 1.802 40.824 1.00 81.19 91 SER A N 1
ATOM 699 C CA . SER A 1 91 ? -17.584 3.081 41.259 1.00 81.19 91 SER A CA 1
ATOM 700 C C . SER A 1 91 ? -18.209 3.628 42.556 1.00 81.19 91 SER A C 1
ATOM 702 O O . SER A 1 91 ? -17.949 4.775 42.922 1.00 81.19 91 SER A O 1
ATOM 704 N N . LYS A 1 92 ? -19.047 2.833 43.236 1.00 65.50 92 LYS A N 1
ATOM 705 C CA . LYS A 1 92 ? -19.692 3.135 44.526 1.00 65.50 92 LYS A CA 1
ATOM 706 C C . LYS A 1 92 ? -19.149 2.234 45.625 1.00 65.50 92 LYS A C 1
ATOM 708 O O . LYS A 1 92 ? -19.033 2.742 46.760 1.00 65.50 92 LYS A O 1
#

Sequence (92 aa):
MAVSNTNLLELLGKQVSFSWLGADGVTYNSEGELTSVVFHLHATSEFAVDEGDYFSFDEISEFQVLDDRSIVDAALTGLITDNKDFIDSLSK

Secondary structure (DSSP, 8-state):
-------GGGGTT-EEEEEEE-TTS-EEEEEEEEEEEE--SSS--EEEETT--EEETTTEEEEEE---HHHHHHHHHHHHHHTHHHHHHHT-

Foldseek 3Di:
DDPPCCDPVVQAQFWKKWWAQDPVRDIDIDIARFHDWDDDPPDAIWTDGPPDDIDGPVGIPPIDGDDPCVVVVVVVVVVCVVCVVVVVVVVD

Radius of gyration: 19.68 Å; chains: 1; bounding box: 43×36×63 Å

Organism: NCBI:txid198431